Protein AF-X1DM97-F1 (afdb_monomer_lite)

Sequence (64 aa):
DMAVLPEMVGATVAIYNGKEYIEILIQPQMIGHVFGEFSPTCKKVNHGSPGIGATRSSLYVPLK

pLDDT: mean 78.49, std 11.27, range [54.53, 90.19]

InterPro domains:
  IPR002222 Small ribosomal subunit protein uS19 [PF00203] (1-47)
  IPR002222 Small ribosomal subunit protein uS19 [PIRSF002144] (1-64)
  IPR002222 Small ribosomal subunit protein uS19 [PR00975] (17-29)
  IPR002222 Small ribosomal subunit protein uS19 [PR00975] (29-44)
  IPR002222 Small ribosomal subunit protein uS19 [PTHR11880] (1-64)
  IPR020934 Small ribosomal subunit protein uS19, conserved site [PS00323] (17-41)
  IPR023575 Small ribosomal subunit protein uS19, superfamily [G3DSA:3.30.860.10] (1-64)
  IPR023575 Small ribosomal subunit protein uS19, superfamily [SSF54570] (1-48)

Secondary structure (DSSP, 8-state):
--B--GGGTT-EEEEE-SSSEEEEEPPGGGTT-BGGGGS-SSPPP---STTSS-SS--------

Organism: NCBI:txid412755

Foldseek 3Di:
DDADAPVCAQPWDFDDLVPGTDTDHHHPVRGRPDPCVVRHNDDDDDDDDQPPPDPPDRDDDDDD

Structure (mmCIF, N/CA/C/O backbone):
data_AF-X1DM97-F1
#
_entry.id   AF-X1DM97-F1
#
loop_
_atom_site.group_PDB
_atom_site.id
_atom_site.type_symbol
_atom_site.label_atom_id
_atom_site.label_alt_id
_atom_site.label_comp_id
_atom_site.label_asym_id
_atom_site.label_entity_id
_atom_site.label_seq_id
_atom_site.pdbx_PDB_ins_code
_atom_site.Cartn_x
_atom_site.Cartn_y
_atom_site.Cartn_z
_atom_site.occupancy
_atom_site.B_iso_or_equiv
_atom_site.auth_seq_id
_atom_site.auth_comp_id
_atom_site.auth_asym_id
_a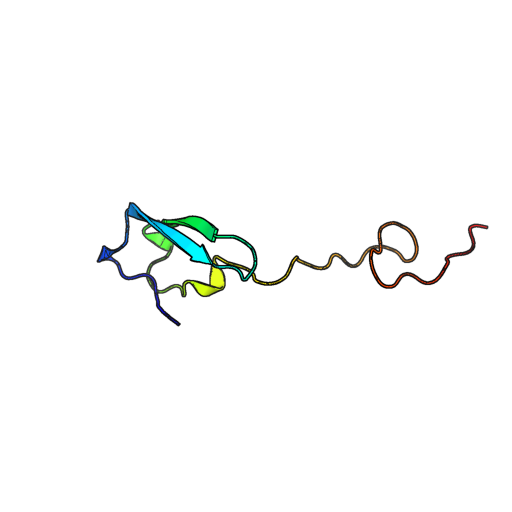tom_site.auth_atom_id
_atom_site.pdbx_PDB_model_num
ATOM 1 N N . ASP A 1 1 ? -4.276 12.056 0.348 1.00 64.56 1 ASP A N 1
ATOM 2 C CA . ASP A 1 1 ? -3.990 10.827 1.101 1.00 64.56 1 ASP A CA 1
ATOM 3 C C . ASP A 1 1 ? -5.180 10.405 1.924 1.00 64.56 1 ASP A C 1
ATOM 5 O O . ASP A 1 1 ? -5.861 11.260 2.476 1.00 64.56 1 ASP A O 1
ATOM 9 N N . MET A 1 2 ? -5.442 9.104 1.960 1.00 79.69 2 MET A N 1
ATOM 10 C CA . MET A 1 2 ? -6.492 8.506 2.777 1.00 79.69 2 MET A CA 1
ATOM 11 C C . MET A 1 2 ? -5.815 7.585 3.794 1.00 79.69 2 MET A C 1
ATOM 13 O O . MET A 1 2 ? -4.915 6.820 3.439 1.00 79.69 2 MET A O 1
ATOM 17 N N . ALA A 1 3 ? -6.202 7.726 5.059 1.00 85.50 3 ALA A N 1
ATOM 18 C CA . ALA A 1 3 ? -5.718 6.889 6.146 1.00 85.50 3 ALA A CA 1
ATOM 19 C C . ALA A 1 3 ? -6.614 5.657 6.305 1.00 85.50 3 ALA A C 1
ATOM 21 O O . ALA A 1 3 ? -7.811 5.706 6.005 1.00 85.50 3 ALA A O 1
ATOM 22 N N . VAL A 1 4 ? -6.039 4.565 6.800 1.00 86.06 4 VAL A N 1
ATOM 23 C CA . VAL A 1 4 ? -6.782 3.353 7.140 1.00 86.06 4 VAL A CA 1
ATOM 24 C C . VAL A 1 4 ? -7.716 3.659 8.306 1.00 86.06 4 VAL A C 1
ATOM 26 O O . VAL A 1 4 ? -7.278 3.926 9.429 1.00 86.06 4 VAL A O 1
ATOM 29 N N . LEU A 1 5 ? -9.013 3.608 8.019 1.00 86.75 5 LEU A N 1
ATOM 30 C CA . LEU A 1 5 ? -10.071 3.736 9.010 1.00 86.75 5 LEU A CA 1
ATOM 31 C C . LEU A 1 5 ? -10.296 2.382 9.702 1.00 86.75 5 LEU A C 1
ATOM 33 O O . LEU A 1 5 ? -10.199 1.339 9.049 1.00 86.75 5 LEU A O 1
ATOM 37 N N . PRO A 1 6 ? -10.648 2.369 10.999 1.00 84.81 6 PRO A N 1
ATOM 38 C CA . PRO A 1 6 ? -10.910 1.133 11.742 1.00 84.81 6 PRO A CA 1
ATOM 39 C C . PRO A 1 6 ? -12.068 0.307 11.158 1.00 84.81 6 PRO A C 1
ATOM 41 O O . PRO A 1 6 ? -12.095 -0.908 11.318 1.00 84.81 6 PRO A O 1
ATOM 44 N N . GLU A 1 7 ? -12.988 0.935 10.425 1.00 85.94 7 GLU A N 1
ATOM 45 C CA . GLU A 1 7 ? -14.092 0.255 9.730 1.00 85.94 7 GLU A CA 1
ATOM 46 C C . GLU A 1 7 ? -13.626 -0.590 8.533 1.00 85.94 7 GLU A C 1
ATOM 48 O O . GLU A 1 7 ? -14.341 -1.480 8.085 1.00 85.94 7 GLU A O 1
ATOM 53 N N . MET A 1 8 ? -12.419 -0.336 8.018 1.00 81.19 8 MET A N 1
ATOM 54 C CA . MET A 1 8 ? -11.855 -1.041 6.862 1.00 81.19 8 MET A CA 1
ATOM 55 C C . MET A 1 8 ? -11.037 -2.278 7.266 1.00 81.19 8 MET A C 1
ATOM 57 O O . MET A 1 8 ? -10.471 -2.956 6.409 1.00 81.19 8 MET A O 1
ATOM 61 N N . VAL A 1 9 ? -10.946 -2.583 8.563 1.00 84.19 9 VAL A N 1
ATOM 62 C CA . VAL A 1 9 ? -10.182 -3.723 9.082 1.00 84.19 9 VAL A CA 1
ATOM 63 C C . VAL A 1 9 ? -10.834 -5.033 8.639 1.00 84.19 9 VAL A C 1
ATOM 65 O O . VAL A 1 9 ? -12.016 -5.264 8.878 1.00 84.19 9 VAL A O 1
ATOM 68 N N . GLY A 1 10 ? -10.054 -5.902 7.992 1.00 84.25 10 GLY A N 1
ATOM 69 C CA . GLY A 1 10 ? -10.543 -7.153 7.403 1.00 84.25 10 GLY A CA 1
ATOM 70 C C . GLY A 1 10 ? -11.033 -7.036 5.955 1.00 84.25 10 GLY A C 1
ATOM 71 O O . GLY A 1 10 ? -11.280 -8.066 5.328 1.00 84.25 10 GLY A O 1
ATOM 72 N N . ALA A 1 11 ? -11.114 -5.827 5.389 1.00 86.56 11 ALA A N 1
ATOM 73 C CA . ALA A 1 11 ? -11.339 -5.647 3.959 1.00 86.56 11 ALA A CA 1
ATOM 74 C C . ALA A 1 11 ? -10.036 -5.842 3.164 1.00 86.56 11 ALA A C 1
ATOM 76 O O . ALA A 1 11 ? -8.933 -5.536 3.631 1.00 86.56 11 ALA A O 1
ATOM 77 N N . THR A 1 12 ? -10.170 -6.342 1.937 1.00 87.75 12 THR A N 1
ATOM 78 C CA . THR A 1 12 ? -9.080 -6.406 0.958 1.00 87.75 12 THR A CA 1
ATOM 79 C C . THR A 1 12 ? -9.130 -5.146 0.104 1.00 87.75 12 THR A C 1
ATOM 81 O O . THR A 1 12 ? -10.139 -4.880 -0.548 1.00 87.75 12 THR A O 1
ATOM 84 N N . VAL A 1 13 ? -8.066 -4.346 0.128 1.00 87.31 13 VAL A N 1
ATOM 85 C CA . VAL A 1 13 ? -7.985 -3.094 -0.632 1.00 87.31 13 VAL A CA 1
ATOM 86 C C . VAL A 1 13 ? -6.939 -3.230 -1.726 1.00 87.31 13 VAL A C 1
ATOM 88 O O . VAL A 1 13 ? -5.807 -3.632 -1.469 1.00 87.31 13 VAL A O 1
ATOM 91 N N . ALA A 1 14 ? -7.329 -2.875 -2.948 1.00 88.94 14 ALA A N 1
ATOM 92 C CA . ALA A 1 14 ? -6.453 -2.823 -4.107 1.00 88.94 14 ALA A CA 1
ATOM 93 C C . ALA A 1 14 ? -5.912 -1.396 -4.286 1.00 88.94 14 ALA A C 1
ATOM 95 O O . ALA A 1 14 ? -6.657 -0.480 -4.643 1.00 88.94 14 ALA A O 1
ATOM 96 N N . ILE A 1 15 ? -4.616 -1.196 -4.040 1.00 89.00 15 ILE A N 1
ATOM 97 C CA . ILE A 1 15 ? -3.956 0.113 -4.145 1.00 89.00 15 ILE A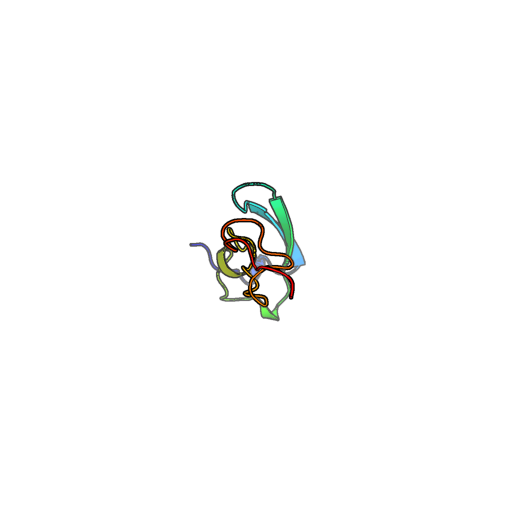 CA 1
ATOM 98 C C . ILE A 1 15 ? -3.214 0.193 -5.478 1.00 89.00 15 ILE A C 1
ATOM 100 O O . ILE A 1 15 ? -2.412 -0.683 -5.802 1.00 89.00 15 ILE A O 1
ATOM 104 N N . TYR A 1 16 ? -3.474 1.237 -6.268 1.00 87.62 16 TYR A N 1
ATOM 105 C CA . TYR A 1 16 ? -2.812 1.410 -7.560 1.00 87.62 16 TYR A CA 1
ATOM 106 C C . TYR A 1 16 ? -1.440 2.060 -7.408 1.00 87.62 16 TYR A C 1
ATOM 108 O O . TYR A 1 16 ? -1.323 3.194 -6.945 1.00 87.62 16 TYR A O 1
ATOM 116 N N . ASN A 1 17 ? -0.408 1.370 -7.885 1.00 86.00 17 ASN A N 1
ATOM 117 C CA . ASN A 1 17 ? 0.979 1.796 -7.732 1.00 86.00 17 ASN A CA 1
ATOM 118 C C . ASN A 1 17 ? 1.552 2.545 -8.955 1.00 86.00 17 ASN A C 1
ATOM 120 O O . ASN A 1 17 ? 2.764 2.702 -9.103 1.00 86.00 17 ASN A O 1
ATOM 124 N N . GLY A 1 18 ? 0.694 2.926 -9.906 1.00 84.12 18 GLY A N 1
ATOM 125 C CA . GLY A 1 18 ? 1.103 3.506 -11.192 1.00 84.12 18 GLY A CA 1
ATOM 126 C C . GLY A 1 18 ? 1.428 2.482 -12.289 1.00 84.12 18 GLY A C 1
ATOM 127 O O . GLY A 1 18 ? 1.665 2.874 -13.429 1.00 84.12 18 GLY A O 1
ATOM 128 N N . LYS A 1 19 ? 1.424 1.182 -11.967 1.00 85.31 19 LYS A N 1
ATOM 129 C CA . LYS A 1 19 ? 1.590 0.075 -12.930 1.00 85.31 19 LYS A CA 1
ATOM 130 C C . LYS A 1 19 ? 0.560 -1.025 -12.733 1.00 85.31 19 LYS A C 1
ATOM 132 O O . LYS A 1 19 ? -0.059 -1.464 -13.691 1.00 85.31 19 LYS A O 1
ATOM 137 N N . GLU A 1 20 ? 0.405 -1.466 -11.493 1.00 88.94 20 GLU A N 1
ATOM 138 C CA . GLU A 1 20 ? -0.444 -2.592 -11.115 1.00 88.94 20 GLU A CA 1
ATOM 139 C C . GLU A 1 20 ? -1.188 -2.249 -9.822 1.00 88.94 20 GLU A C 1
ATOM 141 O O . GLU A 1 20 ? -0.783 -1.343 -9.079 1.00 88.94 20 GLU A O 1
ATOM 146 N N . TYR A 1 21 ? -2.281 -2.968 -9.578 1.00 89.06 21 TYR A N 1
ATOM 147 C CA . TYR A 1 21 ? -3.009 -2.926 -8.319 1.00 89.06 21 TYR A CA 1
ATOM 148 C C . TYR A 1 21 ? -2.406 -3.948 -7.356 1.00 89.06 21 TYR A C 1
ATOM 150 O O . TYR A 1 21 ? -2.337 -5.133 -7.672 1.00 89.06 21 TYR A O 1
ATOM 158 N N . ILE A 1 22 ? -1.967 -3.484 -6.189 1.00 88.81 22 ILE A N 1
ATOM 159 C CA . ILE A 1 22 ? -1.469 -4.339 -5.113 1.00 88.81 22 ILE A CA 1
ATOM 160 C C . ILE A 1 22 ? -2.628 -4.573 -4.150 1.00 88.81 22 ILE A C 1
ATOM 162 O O . ILE A 1 22 ? -3.137 -3.628 -3.547 1.00 88.81 22 ILE A O 1
ATOM 166 N N . GLU A 1 23 ? -3.053 -5.826 -4.024 1.00 90.19 23 GLU A N 1
ATOM 167 C CA . GLU A 1 23 ? -4.097 -6.229 -3.086 1.00 90.19 23 GLU A CA 1
ATOM 168 C C . GLU A 1 23 ? -3.496 -6.465 -1.702 1.00 90.19 23 GLU A C 1
ATOM 170 O O . GLU A 1 23 ? -2.581 -7.274 -1.529 1.00 90.19 23 GLU A O 1
ATOM 175 N N . ILE A 1 24 ? -4.006 -5.744 -0.707 1.00 87.56 24 ILE A N 1
ATOM 176 C CA . ILE A 1 24 ? -3.532 -5.817 0.672 1.00 87.56 24 ILE A CA 1
ATOM 177 C C . ILE A 1 24 ? -4.728 -6.043 1.583 1.00 87.56 24 ILE A C 1
ATOM 179 O O . ILE A 1 24 ? -5.732 -5.332 1.523 1.00 87.56 24 ILE A O 1
ATOM 183 N N . LEU A 1 25 ? -4.610 -7.048 2.447 1.00 89.88 25 LEU A N 1
ATOM 184 C CA . LEU A 1 25 ? -5.565 -7.287 3.517 1.00 89.88 25 LEU A CA 1
ATOM 185 C C . LEU A 1 25 ? -5.241 -6.365 4.693 1.00 89.88 25 LEU A C 1
ATOM 187 O O . LEU A 1 25 ? -4.144 -6.430 5.254 1.00 89.88 25 LEU A O 1
ATOM 191 N N . ILE A 1 26 ? -6.198 -5.518 5.069 1.00 88.44 26 ILE A N 1
ATOM 192 C CA . ILE A 1 26 ? -5.997 -4.542 6.140 1.00 88.44 26 ILE A CA 1
ATOM 193 C C . ILE A 1 26 ? -6.007 -5.250 7.492 1.00 88.44 26 ILE A C 1
ATOM 195 O O . ILE A 1 26 ? -7.014 -5.830 7.908 1.00 88.44 26 ILE A O 1
ATOM 199 N N . GLN A 1 27 ? -4.884 -5.151 8.200 1.00 88.81 27 GLN A N 1
ATOM 200 C CA . GLN A 1 27 ? -4.752 -5.613 9.577 1.00 88.81 27 GLN A CA 1
ATOM 201 C C . GLN A 1 27 ? -5.030 -4.471 10.572 1.00 88.81 27 GLN A C 1
ATOM 203 O O . GLN A 1 27 ? -4.775 -3.310 10.252 1.00 88.81 27 GLN A O 1
ATOM 208 N N . PRO A 1 28 ? -5.462 -4.770 11.813 1.00 86.12 28 PRO A N 1
ATOM 209 C CA . PRO A 1 28 ? -5.715 -3.747 12.836 1.00 86.12 28 PRO A CA 1
ATOM 210 C C . PRO A 1 28 ? -4.477 -2.899 13.172 1.00 86.12 28 PRO A C 1
ATOM 212 O O . PRO A 1 28 ? -4.597 -1.745 13.560 1.00 86.12 28 PRO A O 1
ATOM 215 N N . GLN A 1 29 ? -3.278 -3.457 12.980 1.00 87.12 29 GLN A N 1
ATOM 216 C CA . GLN A 1 29 ? -2.000 -2.774 13.212 1.00 87.12 29 GLN A CA 1
ATOM 217 C C . GLN A 1 29 ? -1.768 -1.599 12.241 1.00 87.12 29 GLN A C 1
ATOM 219 O O . GLN A 1 29 ? -0.890 -0.779 12.469 1.00 87.12 29 GLN A O 1
ATOM 224 N N . MET A 1 30 ? -2.514 -1.555 11.129 1.00 84.62 30 MET A N 1
ATOM 225 C CA . MET A 1 30 ? -2.347 -0.588 10.040 1.00 84.62 30 MET A CA 1
ATOM 226 C C . MET A 1 30 ? -3.260 0.636 10.195 1.00 84.62 30 MET A C 1
ATOM 228 O O . MET A 1 30 ? -3.229 1.528 9.352 1.00 84.62 30 MET A O 1
ATOM 232 N N . ILE A 1 31 ? -4.083 0.695 11.246 1.00 85.75 31 ILE A N 1
ATOM 233 C CA . ILE A 1 31 ? -4.999 1.814 11.498 1.00 85.75 31 ILE A CA 1
ATOM 234 C C . ILE A 1 31 ? -4.195 3.104 11.694 1.00 85.75 31 ILE A C 1
ATOM 236 O O . ILE A 1 31 ? -3.226 3.137 12.447 1.00 85.75 31 ILE A O 1
ATOM 240 N N . GLY A 1 32 ? -4.610 4.177 11.019 1.00 84.75 32 GLY A N 1
ATOM 241 C CA . GLY A 1 32 ? -3.927 5.474 11.074 1.00 84.75 32 GLY A CA 1
ATOM 242 C C . GLY A 1 32 ? -2.738 5.619 10.117 1.00 84.75 32 GLY A C 1
ATOM 243 O O . GLY A 1 32 ? -2.264 6.737 9.928 1.00 84.75 32 GLY A O 1
ATOM 244 N N . HIS A 1 33 ? -2.309 4.539 9.457 1.00 86.00 33 HIS A N 1
ATOM 245 C CA . HIS A 1 33 ? -1.340 4.612 8.365 1.00 86.00 33 HIS A CA 1
ATOM 246 C C . HIS A 1 33 ? -1.997 5.052 7.060 1.00 86.00 33 HIS A C 1
ATOM 248 O O . HIS A 1 33 ? -3.198 4.871 6.841 1.00 86.00 33 HIS A O 1
ATOM 254 N N . VAL A 1 34 ? -1.196 5.631 6.174 1.00 87.62 34 VAL A N 1
ATOM 255 C CA . VAL A 1 34 ? -1.650 6.160 4.888 1.00 87.62 34 VAL A CA 1
ATOM 256 C C . VAL A 1 34 ? -1.516 5.092 3.804 1.00 87.62 34 VAL A C 1
ATOM 258 O O . VAL A 1 34 ? -0.500 4.404 3.734 1.00 87.62 34 VAL A O 1
ATOM 261 N N . PHE A 1 35 ? -2.499 4.975 2.905 1.00 84.06 35 PHE A N 1
ATOM 262 C CA . PHE A 1 35 ? -2.467 3.964 1.833 1.00 84.06 35 PHE A CA 1
ATOM 263 C C . PHE A 1 35 ? -1.218 4.034 0.935 1.00 84.06 35 PHE A C 1
ATOM 265 O O . PHE A 1 35 ? -0.743 3.004 0.458 1.00 84.06 35 PHE A O 1
ATOM 272 N N . GLY A 1 36 ? -0.650 5.227 0.742 1.00 81.56 36 GLY A N 1
ATOM 273 C CA . GLY A 1 36 ? 0.585 5.420 -0.022 1.00 81.56 36 GLY A CA 1
ATOM 274 C C . GLY A 1 36 ? 1.813 4.708 0.559 1.00 81.56 36 GLY A C 1
ATOM 275 O O . GLY A 1 36 ? 2.712 4.351 -0.198 1.00 81.56 36 GLY A O 1
ATOM 276 N N . GLU A 1 37 ? 1.852 4.432 1.867 1.00 83.81 37 GLU A N 1
ATOM 277 C CA . GLU A 1 37 ? 2.971 3.714 2.503 1.00 83.81 37 GLU A CA 1
ATOM 278 C C . GLU A 1 37 ? 3.019 2.239 2.090 1.00 83.81 37 GLU A C 1
ATOM 280 O O . GLU A 1 37 ? 4.087 1.630 2.027 1.00 83.81 37 GLU A O 1
ATOM 285 N N . PHE A 1 38 ? 1.860 1.670 1.764 1.00 84.31 38 PHE A N 1
ATOM 286 C CA . PHE A 1 38 ? 1.722 0.258 1.436 1.00 84.31 38 PHE A CA 1
ATOM 287 C C . PHE A 1 38 ? 1.941 -0.043 -0.057 1.00 84.31 38 PHE A C 1
ATOM 289 O O . PHE A 1 38 ? 2.060 -1.206 -0.438 1.00 84.31 38 PHE A O 1
ATOM 296 N N . SER A 1 39 ? 2.037 0.987 -0.905 1.00 87.00 39 SER A N 1
ATOM 297 C CA . SER A 1 39 ? 2.194 0.852 -2.357 1.00 87.00 39 SER A CA 1
ATOM 298 C C . SER A 1 39 ? 3.358 1.712 -2.876 1.00 87.00 39 SER A C 1
ATOM 300 O O . SER A 1 39 ? 3.149 2.860 -3.276 1.00 87.00 39 SER A O 1
ATOM 302 N N . PRO A 1 40 ? 4.598 1.184 -2.891 1.00 85.94 40 PRO A N 1
ATOM 303 C CA . PRO A 1 40 ? 5.774 1.949 -3.299 1.00 85.94 40 PRO A CA 1
ATOM 304 C C . PRO A 1 40 ? 5.859 2.121 -4.822 1.00 85.94 40 PRO A C 1
ATOM 306 O O . PRO A 1 40 ? 6.158 1.166 -5.540 1.00 85.94 40 PRO A O 1
ATOM 309 N N . THR A 1 41 ? 5.692 3.348 -5.319 1.00 86.31 41 THR A N 1
ATOM 310 C CA . THR A 1 41 ? 5.624 3.686 -6.765 1.00 86.31 41 THR A CA 1
ATOM 311 C C . THR A 1 41 ? 6.905 3.411 -7.547 1.00 86.31 41 THR A C 1
ATOM 313 O O . THR A 1 41 ? 6.880 3.201 -8.764 1.00 86.31 41 THR A O 1
ATOM 316 N N . CYS A 1 42 ? 8.037 3.348 -6.850 1.00 83.62 42 CYS A N 1
ATOM 317 C CA . CYS A 1 42 ? 9.347 3.085 -7.424 1.00 83.62 42 CYS A CA 1
ATOM 318 C C . CYS A 1 42 ? 9.937 1.778 -6.887 1.00 83.62 42 CYS A C 1
ATOM 320 O O . CYS A 1 42 ? 9.875 1.484 -5.694 1.00 83.62 42 CYS A O 1
ATOM 322 N N . LYS A 1 43 ? 10.600 1.014 -7.767 1.00 80.75 43 LYS A N 1
ATOM 323 C CA . LYS A 1 43 ? 11.428 -0.120 -7.337 1.00 80.75 43 LYS A CA 1
ATOM 324 C C . LYS A 1 43 ? 12.604 0.405 -6.515 1.00 80.75 43 LYS A C 1
ATOM 326 O O . LYS A 1 43 ? 13.264 1.358 -6.928 1.00 80.75 43 LYS A O 1
ATOM 331 N N . LYS A 1 44 ? 12.895 -0.253 -5.391 1.00 81.19 44 LYS A N 1
ATOM 332 C CA . LYS A 1 44 ? 14.087 0.032 -4.588 1.00 81.19 44 LYS A CA 1
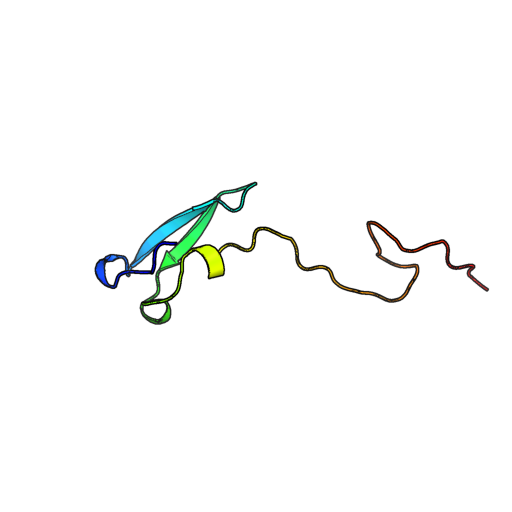ATOM 333 C C . LYS A 1 44 ? 15.337 -0.114 -5.459 1.00 81.19 44 LYS A C 1
ATOM 335 O O . LYS A 1 44 ? 15.555 -1.163 -6.066 1.00 81.19 44 LYS A O 1
ATOM 340 N N . VAL A 1 45 ? 16.145 0.941 -5.526 1.00 75.12 45 VAL A N 1
ATOM 341 C CA . VAL A 1 45 ? 17.451 0.896 -6.184 1.00 75.12 45 VAL A CA 1
ATOM 342 C C . VAL A 1 45 ? 18.459 0.287 -5.216 1.00 75.12 45 VAL A C 1
ATOM 344 O O . VAL A 1 45 ? 18.663 0.787 -4.113 1.00 75.12 45 VAL A O 1
ATOM 347 N N . ASN A 1 46 ? 19.064 -0.829 -5.613 1.00 74.75 46 ASN A N 1
ATOM 348 C CA . ASN A 1 46 ? 20.180 -1.410 -4.883 1.00 74.75 46 ASN A CA 1
ATOM 349 C C . ASN A 1 46 ? 21.468 -0.896 -5.527 1.00 74.75 46 ASN A C 1
ATOM 351 O O . ASN A 1 46 ? 21.744 -1.191 -6.690 1.00 74.75 46 ASN A O 1
ATOM 355 N N . HIS A 1 47 ? 22.245 -0.116 -4.777 1.00 69.44 47 HIS A N 1
ATOM 356 C CA . HIS A 1 47 ? 23.584 0.284 -5.193 1.00 69.44 47 HIS A CA 1
ATOM 357 C C . HIS A 1 47 ? 24.530 -0.901 -4.965 1.00 69.44 47 HIS A C 1
ATOM 359 O O . HIS A 1 47 ? 24.874 -1.215 -3.829 1.00 69.44 47 HIS A O 1
ATOM 365 N N . GLY A 1 48 ? 24.876 -1.608 -6.043 1.00 71.44 48 GLY A N 1
ATOM 366 C CA . GLY A 1 48 ? 25.897 -2.658 -6.035 1.00 71.44 48 GLY A CA 1
ATOM 367 C C . GLY A 1 48 ? 27.294 -2.111 -6.335 1.00 71.44 48 GLY A C 1
ATOM 368 O O . GLY A 1 48 ? 27.462 -0.925 -6.629 1.00 71.44 48 GLY A O 1
ATOM 369 N N . SER A 1 49 ? 28.294 -2.995 -6.301 1.00 67.00 49 SER A N 1
AT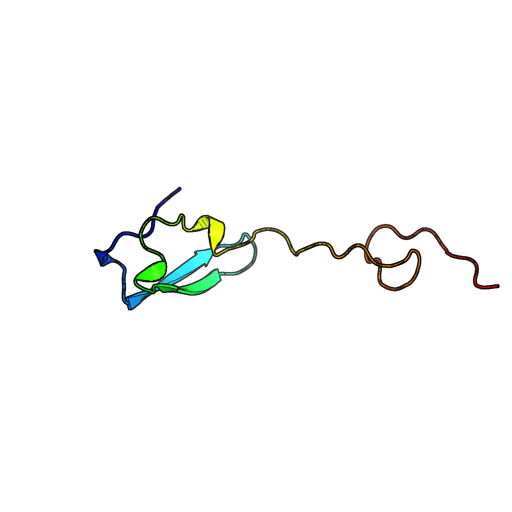OM 370 C CA . SER A 1 49 ? 29.637 -2.700 -6.807 1.00 67.00 49 SER A CA 1
ATOM 371 C C . SER A 1 49 ? 29.568 -2.212 -8.262 1.00 67.00 49 SER A C 1
ATOM 373 O O . SER A 1 49 ? 28.752 -2.725 -9.037 1.00 67.00 49 SER A O 1
ATOM 375 N N . PRO A 1 50 ? 30.415 -1.250 -8.670 1.00 63.72 50 PRO A N 1
ATOM 376 C CA . PRO A 1 50 ? 30.484 -0.818 -10.060 1.00 63.72 50 PRO A CA 1
ATOM 377 C C . PRO A 1 50 ? 30.693 -2.028 -10.984 1.00 63.72 50 PRO A C 1
ATOM 379 O O . PRO A 1 50 ? 31.579 -2.842 -10.745 1.00 63.72 50 PRO A O 1
ATOM 382 N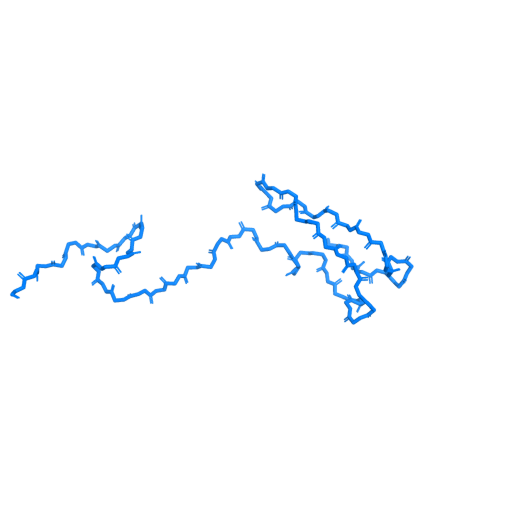 N . GLY A 1 51 ? 29.874 -2.158 -12.029 1.00 60.31 51 GLY A N 1
ATOM 383 C CA . GLY A 1 51 ? 30.126 -3.062 -13.157 1.00 60.31 51 GLY A CA 1
ATOM 384 C C . GLY A 1 51 ? 29.312 -4.358 -13.207 1.00 60.31 51 GLY A C 1
ATOM 385 O O . GLY A 1 51 ? 29.080 -4.849 -14.306 1.00 60.31 51 GLY A O 1
ATOM 386 N N . ILE A 1 52 ? 28.818 -4.902 -12.087 1.00 56.41 52 ILE A N 1
ATOM 387 C CA . ILE A 1 52 ? 28.041 -6.160 -12.102 1.00 56.41 52 ILE A CA 1
ATOM 388 C C . ILE A 1 52 ? 26.654 -5.919 -11.496 1.00 56.41 52 ILE A C 1
ATOM 390 O O . ILE A 1 52 ? 26.498 -5.786 -10.286 1.00 56.41 52 ILE A O 1
ATOM 394 N N . GLY A 1 53 ? 25.637 -5.853 -12.362 1.00 59.12 53 GLY A N 1
ATOM 395 C CA . GLY A 1 53 ? 24.221 -5.748 -11.977 1.00 59.12 53 GLY A CA 1
ATOM 396 C C . GLY A 1 53 ? 23.594 -4.349 -12.059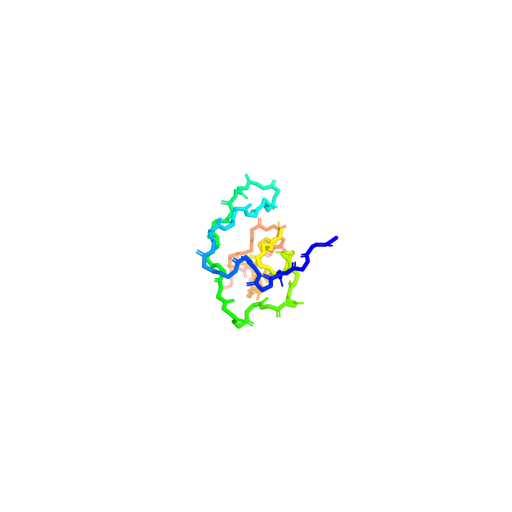 1.00 59.12 53 GLY A C 1
ATOM 397 O O . GLY A 1 53 ? 22.421 -4.196 -11.718 1.00 59.12 53 GLY A O 1
ATOM 398 N N . ALA A 1 54 ? 24.313 -3.323 -12.529 1.00 59.34 54 ALA A N 1
ATOM 399 C CA . ALA A 1 54 ? 23.729 -1.993 -12.699 1.00 59.34 54 ALA A CA 1
ATOM 400 C C . ALA A 1 54 ? 22.911 -1.916 -13.996 1.00 59.34 54 ALA A C 1
ATOM 402 O O . ALA A 1 54 ? 23.443 -1.965 -15.101 1.00 59.34 54 ALA A O 1
ATOM 403 N N . THR A 1 55 ? 21.599 -1.749 -13.860 1.00 62.00 55 THR A N 1
ATOM 404 C CA . THR A 1 55 ? 20.672 -1.736 -15.001 1.00 62.00 55 THR A CA 1
ATOM 405 C C . THR A 1 55 ? 20.634 -0.404 -15.748 1.00 62.00 55 THR A C 1
ATOM 407 O O . THR A 1 55 ? 20.078 -0.352 -16.842 1.00 62.00 55 THR A O 1
ATOM 410 N N . ARG A 1 56 ? 21.186 0.684 -15.180 1.00 59.09 56 ARG A N 1
ATOM 411 C CA . ARG A 1 56 ? 21.086 2.024 -15.789 1.00 59.09 56 ARG A CA 1
ATOM 412 C C . ARG A 1 56 ? 22.325 2.926 -15.723 1.00 59.09 56 ARG A C 1
ATOM 414 O O . ARG A 1 56 ? 22.286 3.953 -16.388 1.00 59.09 56 ARG A O 1
ATOM 421 N N . SER A 1 57 ? 23.413 2.597 -15.006 1.00 61.19 57 SER A N 1
ATOM 422 C CA . SER A 1 57 ? 24.586 3.504 -14.980 1.00 61.19 57 SER A CA 1
ATOM 423 C C . SER A 1 57 ? 25.907 2.964 -14.394 1.00 61.19 57 SER A C 1
ATOM 425 O O . SER A 1 57 ? 26.623 3.731 -13.750 1.00 61.19 57 SER A O 1
ATOM 427 N N . SER A 1 58 ? 26.298 1.699 -14.593 1.00 55.06 58 SER A N 1
ATOM 428 C CA . SER A 1 58 ? 27.721 1.363 -14.391 1.00 55.06 58 SER A CA 1
ATOM 429 C C . SER A 1 58 ? 28.456 1.465 -15.715 1.00 55.06 58 SER A C 1
ATOM 431 O O . SER A 1 58 ? 28.383 0.566 -16.551 1.00 55.06 58 SER A O 1
ATOM 433 N N . LEU A 1 59 ? 29.156 2.586 -15.879 1.00 58.53 59 LEU A N 1
ATOM 434 C CA . LEU A 1 59 ? 30.278 2.704 -16.797 1.00 58.53 59 LEU A CA 1
ATOM 435 C C . LEU A 1 59 ? 31.154 1.446 -16.698 1.00 58.53 59 LEU A C 1
ATOM 437 O O . LEU A 1 59 ? 31.410 0.937 -15.607 1.00 58.53 59 LEU A O 1
ATOM 441 N N . TYR A 1 60 ? 31.546 0.957 -17.870 1.00 61.91 60 TYR A N 1
ATOM 442 C CA . TYR A 1 60 ? 32.493 -0.124 -18.115 1.00 61.91 60 TYR A CA 1
ATOM 443 C C . TYR A 1 60 ? 33.575 -0.234 -17.029 1.00 61.91 60 TYR A C 1
ATOM 445 O O . TYR A 1 60 ? 34.349 0.700 -16.819 1.00 61.91 60 TYR A O 1
ATOM 453 N N . VAL A 1 61 ? 33.637 -1.388 -16.359 1.00 63.94 61 VAL A N 1
ATOM 454 C CA . VAL A 1 61 ? 34.751 -1.742 -15.475 1.00 63.94 61 VAL A CA 1
ATOM 455 C C . VAL A 1 61 ? 35.698 -2.630 -16.279 1.00 63.94 61 VAL A C 1
ATOM 457 O O . VAL A 1 61 ? 35.291 -3.726 -16.667 1.00 63.94 61 VAL A O 1
ATOM 460 N N . PRO A 1 62 ? 36.935 -2.191 -16.567 1.00 67.62 62 PRO A N 1
ATOM 461 C CA . PRO A 1 62 ? 37.916 -3.060 -17.192 1.00 67.62 62 PRO A CA 1
ATOM 462 C C . PRO A 1 62 ? 38.272 -4.171 -16.200 1.00 67.62 62 PRO A C 1
ATOM 464 O O . PRO A 1 62 ? 38.836 -3.910 -15.137 1.00 67.62 62 PRO A O 1
ATOM 467 N N . LEU A 1 63 ? 37.911 -5.408 -16.539 1.00 65.25 63 LEU A N 1
ATOM 468 C CA . LEU A 1 63 ? 38.423 -6.593 -15.859 1.00 65.25 63 LEU A CA 1
ATOM 469 C C . LEU A 1 63 ? 39.932 -6.650 -16.127 1.00 65.25 63 LEU A C 1
ATOM 471 O O . LEU A 1 63 ? 40.346 -6.706 -17.286 1.00 65.25 63 LEU A O 1
ATOM 475 N N . LYS A 1 64 ? 40.732 -6.560 -15.064 1.00 54.53 64 LYS A N 1
ATOM 476 C CA . LYS A 1 64 ? 42.167 -6.842 -15.106 1.00 54.53 64 LYS A CA 1
ATOM 477 C C . LYS A 1 64 ? 42.409 -8.316 -14.822 1.00 54.53 64 LYS A C 1
ATOM 479 O O . LYS A 1 64 ? 41.703 -8.845 -13.935 1.00 54.53 64 LYS A O 1
#

Radius of gyration: 18.59 Å; chains: 1; bounding box: 56×18×31 Å